Protein AF-A0A1I2KDN9-F1 (afdb_monomer_lite)

Foldseek 3Di:
DWDDLVVQVVVVVVCPVQFCADPPPGHGPCVPFPDKDWDPQLVVVVVVCVVVVHDQQAWKWKDDPPSPGTIDIDGSVVCSVCVVVRCVPYQKMWIDGVVSQKIWICHNVGIIMIGHD

Sequence (117 aa):
MVLSEEESREVKREFKENVPLDRFVGRVDFSQVSRKKEIVMDEDILEELYKNNVNVNEPVYVFWFNARLPVIQTSIKNVIQVVEDVISVDFDTWIYCPKERYVVEYYHEGETLLGFY

InterPro domains:
  IPR049585 CdiI immunity protein EcoliA0-like [PF24172] (2-113)
  IPR049585 CdiI immunity protein EcoliA0-like [cd20693] (2-116)

Radius of gyration: 12.97 Å; chains: 1; bounding box: 30×32×28 Å

Secondary structure (DSSP, 8-state):
-BPPHHHHHHHHHHHHHHS-B-TTT-SB-GGG-SEEEE-SSTHHHHHHHHHTT--TTSEEEEEESSTTSPPEEEEHHHHHHTHHHHHTSSS-EEEEETTTTEEEEE-TTS-EEEEE-

Structure (mmCIF, N/CA/C/O backbone):
data_AF-A0A1I2KDN9-F1
#
_entry.id   AF-A0A1I2KDN9-F1
#
loop_
_atom_site.group_PDB
_atom_site.id
_atom_site.type_symbol
_atom_site.label_atom_id
_atom_site.label_alt_id
_atom_site.label_comp_id
_atom_site.label_asym_id
_atom_site.label_entity_id
_atom_site.label_seq_id
_atom_site.pdbx_PDB_ins_code
_atom_site.Cartn_x
_atom_site.Cartn_y
_atom_site.Cartn_z
_atom_site.occupancy
_atom_site.B_iso_or_equiv
_atom_site.auth_seq_id
_atom_site.auth_comp_id
_atom_site.auth_asym_id
_atom_site.auth_atom_id
_atom_site.pdbx_PDB_model_num
ATOM 1 N N . MET A 1 1 ? -2.152 13.552 -1.341 1.00 94.12 1 MET A N 1
ATOM 2 C CA . MET A 1 1 ? -1.903 14.568 -0.298 1.00 94.12 1 MET A CA 1
ATOM 3 C C . MET A 1 1 ? -0.597 14.218 0.386 1.00 94.12 1 MET A C 1
ATOM 5 O O . MET A 1 1 ? -0.416 13.058 0.728 1.00 94.12 1 MET A O 1
ATOM 9 N N . VAL A 1 2 ? 0.317 15.176 0.525 1.00 97.06 2 VAL A N 1
ATOM 10 C CA . VAL A 1 2 ? 1.543 14.979 1.314 1.00 97.06 2 VAL A CA 1
ATOM 11 C C . VAL A 1 2 ? 1.185 15.217 2.777 1.00 97.06 2 VAL A C 1
ATOM 13 O O . VAL A 1 2 ? 0.592 16.251 3.080 1.00 97.06 2 VAL A O 1
ATOM 16 N N . LEU A 1 3 ? 1.487 14.256 3.647 1.00 97.88 3 LEU A N 1
ATOM 17 C CA . LEU A 1 3 ? 1.209 14.359 5.076 1.00 97.88 3 LEU A CA 1
ATOM 18 C C . LEU A 1 3 ? 2.270 15.205 5.782 1.00 97.88 3 LEU A C 1
ATOM 20 O O . LEU A 1 3 ? 3.435 15.239 5.374 1.00 97.88 3 LEU A O 1
ATOM 24 N N . SER A 1 4 ? 1.870 15.861 6.868 1.00 97.81 4 SER A N 1
ATOM 25 C CA . SER A 1 4 ? 2.804 16.513 7.784 1.00 97.81 4 SER A CA 1
ATOM 26 C C . SER A 1 4 ? 3.755 15.496 8.424 1.00 97.81 4 SER A C 1
ATOM 28 O O . SER A 1 4 ? 3.565 14.279 8.340 1.00 97.81 4 SER A O 1
ATOM 30 N N . GLU A 1 5 ? 4.808 15.984 9.081 1.00 96.75 5 GLU A N 1
ATOM 31 C CA . GLU A 1 5 ? 5.748 15.111 9.786 1.00 96.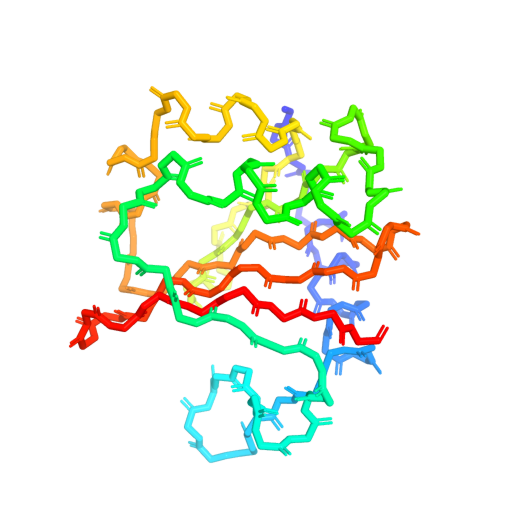75 5 GLU A CA 1
ATOM 32 C C . GLU A 1 5 ? 5.066 14.315 10.913 1.00 96.75 5 GLU A C 1
ATOM 34 O O . GLU A 1 5 ? 5.372 13.138 11.101 1.00 96.75 5 GLU A O 1
ATOM 39 N N . GLU A 1 6 ? 4.128 14.931 11.637 1.00 97.19 6 GLU A N 1
ATOM 40 C CA . GLU A 1 6 ? 3.385 14.290 12.727 1.00 97.19 6 GLU A CA 1
ATOM 41 C C . GLU A 1 6 ? 2.483 13.170 12.198 1.00 97.19 6 GLU A C 1
ATOM 43 O O . GLU A 1 6 ? 2.660 12.015 12.584 1.00 97.19 6 GLU A O 1
ATOM 48 N N . GLU A 1 7 ? 1.633 13.469 11.213 1.00 97.81 7 GLU A N 1
ATOM 49 C CA . GLU A 1 7 ? 0.770 12.479 10.552 1.00 97.81 7 GLU A CA 1
ATOM 50 C C . GLU A 1 7 ? 1.594 11.344 9.914 1.00 97.81 7 GLU A C 1
ATOM 52 O O . GLU A 1 7 ? 1.255 10.165 10.013 1.00 97.81 7 GLU A O 1
ATOM 57 N N . SER A 1 8 ? 2.737 11.679 9.303 1.00 97.88 8 SER A N 1
ATOM 58 C CA . SER A 1 8 ? 3.656 10.692 8.727 1.00 97.88 8 SER A CA 1
ATOM 59 C C . SER A 1 8 ? 4.214 9.734 9.781 1.00 97.88 8 SER A C 1
ATOM 61 O O . SER A 1 8 ? 4.367 8.538 9.518 1.00 97.88 8 SER A O 1
ATOM 63 N N . ARG A 1 9 ? 4.552 10.240 10.975 1.00 96.88 9 ARG A N 1
ATOM 64 C CA . ARG A 1 9 ? 5.028 9.411 12.091 1.00 96.88 9 ARG A CA 1
ATOM 65 C C . ARG A 1 9 ? 3.916 8.524 12.635 1.00 96.88 9 ARG A C 1
ATOM 67 O O . ARG A 1 9 ? 4.199 7.375 12.962 1.00 96.88 9 ARG A O 1
ATOM 74 N N . GLU A 1 10 ? 2.687 9.022 12.714 1.00 97.50 10 GLU A N 1
ATOM 75 C CA . GLU A 1 10 ? 1.535 8.244 13.178 1.00 97.50 10 GLU A CA 1
ATOM 76 C C . GLU A 1 10 ? 1.245 7.056 12.262 1.00 97.50 10 GLU A C 1
ATOM 78 O O . GLU A 1 10 ? 1.185 5.928 12.750 1.00 97.50 10 GLU A O 1
ATOM 83 N N . VAL A 1 11 ? 1.191 7.275 10.945 1.00 97.94 11 VAL A N 1
ATOM 84 C CA . VAL A 1 11 ? 0.992 6.196 9.961 1.00 97.94 11 VAL A CA 1
ATOM 85 C C . VAL A 1 11 ? 2.116 5.161 10.040 1.00 97.94 11 VAL A C 1
ATOM 87 O O . VAL A 1 11 ? 1.860 3.960 10.096 1.00 97.94 11 VAL A O 1
ATOM 90 N N . LYS A 1 12 ? 3.379 5.604 10.103 1.00 96.00 12 LYS A N 1
ATOM 91 C CA . LYS A 1 12 ? 4.535 4.696 10.225 1.00 96.00 12 LYS A CA 1
ATOM 92 C C . LYS A 1 12 ? 4.534 3.928 11.552 1.00 96.00 12 LYS A C 1
ATOM 94 O O . LYS A 1 12 ? 5.021 2.799 11.597 1.00 96.00 12 LYS A O 1
ATOM 99 N N . ARG A 1 13 ? 4.028 4.521 12.638 1.00 95.81 13 ARG A N 1
ATOM 100 C CA . ARG A 1 13 ? 3.859 3.843 13.932 1.00 95.81 13 ARG A CA 1
ATOM 101 C C . ARG A 1 13 ? 2.773 2.776 13.835 1.00 95.81 13 ARG A C 1
ATOM 103 O O . ARG A 1 13 ? 3.030 1.639 14.211 1.00 95.81 13 ARG A O 1
ATOM 110 N N . GLU A 1 14 ? 1.613 3.121 13.285 1.00 97.12 14 GLU A N 1
ATOM 111 C CA . GLU A 1 14 ? 0.505 2.186 13.082 1.00 97.12 14 GLU A CA 1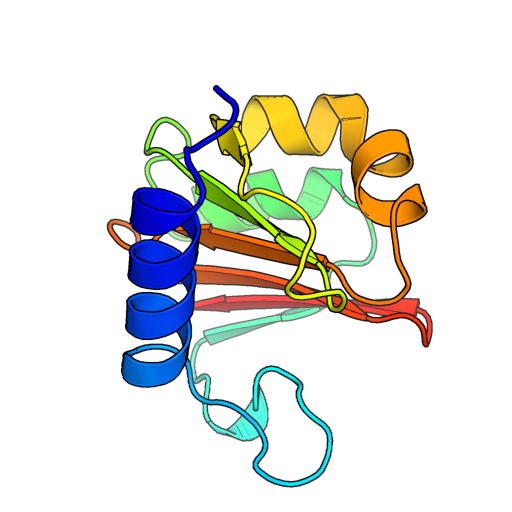
ATOM 112 C C . GLU A 1 14 ? 0.924 1.000 12.202 1.00 97.12 14 GLU A C 1
ATOM 114 O O . GLU A 1 14 ? 0.653 -0.149 12.548 1.00 97.12 14 GLU A O 1
ATOM 119 N N . PHE A 1 15 ? 1.654 1.262 11.116 1.00 96.50 15 PHE A N 1
ATOM 120 C CA . PHE A 1 15 ? 2.226 0.231 10.254 1.00 96.50 15 PHE A CA 1
ATOM 121 C C . PHE A 1 15 ? 3.087 -0.764 11.044 1.00 96.50 15 PHE A C 1
ATOM 123 O O . PHE A 1 15 ? 2.861 -1.967 10.970 1.00 96.50 15 PHE A O 1
ATOM 130 N N . LYS A 1 16 ? 4.024 -0.270 11.864 1.00 94.06 16 LYS A N 1
ATOM 131 C CA . LYS A 1 16 ? 4.905 -1.113 12.694 1.00 94.06 16 LYS A CA 1
ATOM 132 C C . LYS A 1 16 ? 4.163 -1.916 13.764 1.00 94.06 16 LYS A C 1
ATOM 134 O O . LYS A 1 16 ? 4.672 -2.940 14.206 1.00 94.06 16 LYS A O 1
ATOM 139 N N . GLU A 1 17 ? 3.014 -1.428 14.221 1.00 94.94 17 GLU A N 1
ATOM 140 C CA . GLU A 1 17 ? 2.192 -2.095 15.236 1.00 94.94 17 GLU A CA 1
ATOM 141 C C . GLU A 1 17 ? 1.297 -3.190 14.641 1.00 94.94 17 GLU A C 1
ATOM 143 O O . GLU A 1 17 ? 1.002 -4.166 15.329 1.00 94.94 17 GLU A O 1
ATOM 148 N N . ASN A 1 18 ? 0.869 -3.040 13.383 1.00 95.31 18 ASN A N 1
ATOM 149 C CA . ASN A 1 18 ? -0.138 -3.911 12.768 1.00 95.31 18 ASN A CA 1
ATOM 150 C C . ASN A 1 18 ? 0.414 -4.863 11.703 1.00 95.31 18 ASN A C 1
ATOM 152 O O . ASN A 1 18 ? -0.169 -5.925 11.489 1.00 95.31 18 ASN A O 1
ATOM 156 N N . VAL A 1 19 ? 1.506 -4.499 11.031 1.00 95.94 19 VAL A N 1
ATOM 157 C CA . VAL A 1 19 ? 2.110 -5.307 9.967 1.00 95.94 19 VAL A CA 1
ATOM 158 C C . VAL A 1 19 ? 3.261 -6.127 10.554 1.00 95.94 19 VAL A C 1
ATOM 160 O O . VAL A 1 19 ? 4.099 -5.570 11.267 1.00 95.94 19 VAL A O 1
ATOM 163 N N . PRO A 1 20 ? 3.336 -7.445 10.290 1.00 94.06 20 PRO A N 1
ATOM 164 C CA . PRO A 1 20 ? 4.457 -8.251 10.752 1.00 94.06 20 PRO A CA 1
ATOM 165 C C . PRO A 1 20 ? 5.732 -7.788 10.047 1.00 94.06 20 PRO A C 1
ATOM 167 O O . PRO A 1 20 ? 5.828 -7.858 8.826 1.00 94.06 20 PRO A O 1
ATOM 170 N N . LEU A 1 21 ? 6.709 -7.308 10.815 1.00 92.62 21 LEU A N 1
ATOM 171 C CA . LEU A 1 21 ? 8.006 -6.873 10.300 1.00 92.62 21 LEU A CA 1
ATOM 172 C C . LEU A 1 21 ? 9.108 -7.837 10.732 1.00 92.62 21 LEU A C 1
ATOM 174 O O . LEU A 1 21 ? 9.157 -8.266 11.891 1.00 92.62 21 LEU A O 1
ATOM 178 N N . ASP A 1 22 ? 10.027 -8.119 9.814 1.00 89.19 22 ASP A N 1
ATOM 179 C CA . ASP A 1 22 ? 11.262 -8.822 10.119 1.00 89.19 22 ASP A CA 1
ATOM 180 C C . ASP A 1 22 ? 12.146 -7.926 10.998 1.00 89.19 22 ASP A C 1
ATOM 182 O O . ASP A 1 22 ? 12.462 -6.779 10.664 1.00 89.19 22 ASP A O 1
ATOM 186 N N . ARG A 1 23 ? 12.551 -8.458 12.155 1.00 77.56 23 ARG A N 1
ATOM 187 C CA . ARG A 1 23 ? 13.292 -7.709 13.182 1.00 77.56 23 ARG A CA 1
ATOM 188 C C . ARG A 1 23 ? 14.739 -7.391 12.802 1.00 77.56 23 ARG A C 1
ATOM 190 O O . ARG A 1 23 ? 15.360 -6.581 13.487 1.00 77.56 23 ARG A O 1
ATOM 197 N N . PHE A 1 24 ? 15.281 -8.037 11.775 1.00 79.62 24 PHE A N 1
ATOM 198 C CA . PHE A 1 24 ? 16.688 -7.959 11.391 1.00 79.62 24 PHE A CA 1
ATOM 199 C C . PHE A 1 24 ? 16.886 -7.290 10.032 1.00 79.62 24 PHE A C 1
ATOM 201 O O . PHE A 1 24 ? 17.862 -6.563 9.863 1.00 79.62 24 PHE A O 1
ATOM 208 N N . VAL A 1 25 ? 15.973 -7.521 9.088 1.00 78.88 25 VAL A N 1
ATOM 209 C CA . VAL A 1 25 ? 16.117 -7.085 7.688 1.00 78.88 25 VAL A CA 1
ATOM 210 C C . VAL A 1 25 ? 15.350 -5.787 7.409 1.00 78.88 25 VAL A C 1
ATOM 212 O O . VAL A 1 25 ? 15.662 -5.088 6.452 1.00 78.88 25 VAL A O 1
ATOM 215 N N . GLY A 1 26 ? 14.394 -5.408 8.268 1.00 80.81 26 GLY A N 1
ATOM 216 C CA . GLY A 1 26 ? 13.628 -4.169 8.094 1.00 80.81 26 GLY A CA 1
ATOM 217 C C . GLY A 1 26 ? 12.597 -4.237 6.963 1.00 80.81 26 GLY A C 1
ATOM 218 O O . GLY A 1 26 ? 12.270 -3.209 6.381 1.00 80.81 26 GLY A O 1
ATOM 219 N N . ARG A 1 27 ? 12.090 -5.441 6.679 1.00 90.19 27 ARG A N 1
ATOM 220 C CA . ARG A 1 27 ? 11.054 -5.737 5.678 1.00 90.19 27 ARG A CA 1
ATOM 221 C C . ARG A 1 27 ? 9.767 -6.217 6.332 1.00 90.19 27 ARG A C 1
ATOM 223 O O . ARG A 1 27 ? 9.766 -6.564 7.514 1.00 90.19 27 ARG A O 1
ATOM 230 N N . VAL A 1 28 ? 8.691 -6.315 5.561 1.00 93.75 28 VAL A N 1
ATOM 231 C CA . VAL A 1 28 ? 7.519 -7.100 5.963 1.00 93.75 28 VAL A CA 1
ATOM 232 C C . VAL A 1 28 ? 7.905 -8.579 6.042 1.00 93.75 28 VAL A C 1
ATOM 234 O O . VAL A 1 28 ? 8.413 -9.167 5.089 1.00 93.75 28 VAL A O 1
ATOM 237 N N . ASP A 1 29 ? 7.640 -9.207 7.185 1.00 95.00 29 ASP A N 1
ATOM 238 C CA . ASP A 1 29 ? 7.790 -10.648 7.348 1.00 95.00 29 ASP A CA 1
ATOM 239 C C . ASP A 1 29 ? 6.575 -11.354 6.741 1.00 95.00 29 ASP A C 1
ATOM 241 O O . ASP A 1 29 ? 5.624 -11.761 7.419 1.00 95.00 29 ASP A O 1
ATOM 245 N N . PHE A 1 30 ? 6.617 -11.525 5.421 1.00 94.19 30 PHE A N 1
ATOM 246 C CA . PHE A 1 30 ? 5.580 -12.237 4.691 1.00 94.19 30 PHE A CA 1
ATOM 247 C C . PHE A 1 30 ? 5.465 -13.711 5.100 1.00 94.19 30 PHE A C 1
ATOM 249 O O . PHE A 1 30 ? 4.469 -14.344 4.755 1.00 94.19 30 PHE A O 1
ATOM 256 N N . SER A 1 31 ? 6.411 -14.307 5.840 1.00 92.75 31 SER A N 1
ATOM 257 C CA . SER A 1 31 ? 6.230 -15.666 6.377 1.00 92.75 31 SER A CA 1
ATOM 258 C C . SER A 1 31 ? 5.097 -15.732 7.410 1.00 92.75 31 SER A C 1
ATOM 260 O O . SER A 1 31 ? 4.425 -16.758 7.511 1.00 92.75 31 SER A O 1
ATOM 262 N N . GLN A 1 32 ? 4.822 -14.615 8.092 1.00 92.75 32 GLN A N 1
ATOM 263 C CA . GLN A 1 32 ? 3.724 -14.463 9.050 1.00 92.75 32 GLN A CA 1
ATOM 264 C C . GLN A 1 32 ? 2.416 -13.975 8.402 1.00 92.75 32 GLN A C 1
ATOM 266 O O . GLN A 1 32 ? 1.370 -13.955 9.051 1.00 92.75 32 GLN A O 1
ATOM 271 N N . VAL A 1 33 ? 2.443 -13.620 7.114 1.00 94.00 33 VAL A N 1
ATOM 272 C CA . VAL A 1 33 ? 1.266 -13.184 6.355 1.00 94.00 33 VAL A CA 1
ATOM 273 C C . VAL A 1 33 ? 0.627 -14.390 5.666 1.00 94.00 33 VAL A C 1
ATOM 275 O O . VAL A 1 33 ? 1.169 -14.950 4.712 1.00 94.00 33 VAL A O 1
ATOM 278 N N . SER A 1 34 ? -0.549 -14.795 6.155 1.00 88.06 34 SER A N 1
ATOM 279 C CA . SER A 1 34 ? -1.249 -16.004 5.686 1.00 88.06 34 SER A CA 1
ATOM 280 C C . SER A 1 34 ? -1.729 -15.919 4.233 1.00 88.06 34 SER A C 1
ATOM 282 O O . SER A 1 34 ? -1.743 -16.924 3.522 1.00 88.06 34 SER A O 1
ATOM 284 N N . ARG A 1 35 ? -2.112 -14.722 3.783 1.00 94.19 35 ARG A N 1
ATOM 285 C CA . ARG A 1 35 ? -2.577 -14.450 2.422 1.00 94.19 35 ARG A CA 1
ATOM 286 C C . ARG A 1 35 ? -1.626 -13.463 1.778 1.00 94.19 35 ARG A C 1
ATOM 288 O O . ARG A 1 35 ? -1.632 -12.285 2.119 1.00 94.19 35 ARG A O 1
ATOM 295 N N . LYS A 1 36 ? -0.813 -13.961 0.857 1.00 95.69 36 LYS A N 1
ATOM 296 C CA . LYS A 1 36 ? 0.182 -13.174 0.136 1.00 95.69 36 LYS A CA 1
ATOM 297 C C . LYS A 1 36 ? 0.289 -13.623 -1.310 1.00 95.69 36 LYS A C 1
ATOM 299 O O . LYS A 1 36 ? -0.007 -14.777 -1.627 1.00 95.69 36 LYS A O 1
ATOM 304 N N . LYS A 1 37 ? 0.744 -12.715 -2.160 1.00 96.56 37 LYS A N 1
ATOM 305 C CA . LYS A 1 37 ? 0.920 -12.924 -3.587 1.00 96.56 37 LYS A CA 1
ATOM 306 C C . LYS A 1 37 ? 2.173 -12.190 -4.048 1.00 96.56 37 LYS A C 1
ATOM 308 O O . LYS A 1 37 ? 2.321 -11.003 -3.784 1.00 96.56 37 LYS A O 1
ATOM 313 N N . GLU A 1 38 ? 3.051 -12.909 -4.735 1.00 97.00 38 GLU A N 1
ATOM 314 C CA . GLU A 1 38 ? 4.121 -12.300 -5.525 1.00 97.00 38 GLU A CA 1
ATOM 315 C C . GLU A 1 38 ? 3.512 -11.637 -6.760 1.00 97.00 38 GLU A C 1
ATOM 317 O O . GLU A 1 38 ? 2.684 -12.241 -7.457 1.00 97.00 38 GLU A O 1
ATOM 322 N N . ILE A 1 39 ? 3.896 -10.385 -6.975 1.00 96.75 39 ILE A N 1
ATOM 323 C CA . ILE A 1 39 ? 3.435 -9.516 -8.048 1.00 96.75 39 ILE A CA 1
ATOM 324 C C . ILE A 1 39 ? 4.563 -9.419 -9.070 1.00 96.75 39 ILE A C 1
ATOM 326 O O . ILE A 1 39 ? 5.667 -8.995 -8.738 1.00 96.75 39 ILE A O 1
ATOM 330 N N . VAL A 1 40 ? 4.276 -9.822 -10.308 1.00 93.06 40 VAL A N 1
ATOM 331 C CA . VAL A 1 40 ? 5.237 -9.752 -11.421 1.00 93.06 40 VAL A CA 1
ATOM 332 C C . VAL A 1 40 ? 4.953 -8.538 -12.301 1.00 93.06 40 VAL A C 1
ATOM 334 O O . VAL A 1 40 ? 5.886 -7.904 -12.784 1.00 93.06 40 VAL A O 1
ATOM 337 N N . MET A 1 41 ? 3.673 -8.212 -12.500 1.00 93.56 41 MET A N 1
ATOM 338 C CA . MET A 1 41 ? 3.231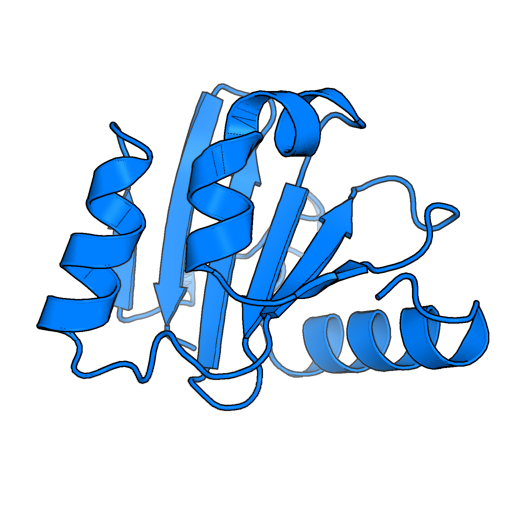 -7.011 -13.204 1.00 93.56 41 MET A CA 1
ATOM 339 C C . MET A 1 41 ? 2.453 -6.108 -12.251 1.00 93.56 41 MET A C 1
ATOM 341 O O . MET A 1 41 ? 1.594 -6.585 -11.514 1.00 93.56 41 MET A O 1
ATOM 345 N N . ASP A 1 42 ? 2.718 -4.802 -12.274 1.00 93.62 42 ASP A N 1
ATOM 346 C CA . ASP A 1 42 ? 2.071 -3.847 -11.364 1.00 93.62 42 ASP A CA 1
ATOM 347 C C . ASP A 1 42 ? 0.543 -3.830 -11.507 1.00 93.62 42 ASP A C 1
ATOM 349 O O . ASP A 1 42 ? -0.178 -3.633 -10.523 1.00 93.62 42 ASP A O 1
ATOM 353 N N . GLU A 1 43 ? 0.017 -4.099 -12.708 1.00 91.81 43 GLU A N 1
ATOM 354 C CA . GLU A 1 43 ? -1.428 -4.192 -12.920 1.00 91.81 43 GLU A CA 1
ATOM 355 C C . GLU A 1 43 ? -2.073 -5.357 -12.144 1.00 91.81 43 GLU A C 1
ATOM 357 O O . GLU A 1 43 ? -3.240 -5.247 -11.741 1.00 91.81 43 GLU A O 1
ATOM 362 N N . ASP A 1 44 ? -1.314 -6.421 -11.842 1.00 95.62 44 ASP A N 1
ATOM 363 C CA . ASP A 1 44 ? -1.795 -7.585 -11.086 1.00 95.62 44 ASP A CA 1
ATOM 364 C C . ASP A 1 44 ? -2.182 -7.215 -9.648 1.00 95.62 44 ASP A C 1
ATOM 366 O O . ASP A 1 44 ? -2.996 -7.907 -9.030 1.00 95.62 44 ASP A O 1
ATOM 370 N N . ILE A 1 45 ? -1.655 -6.108 -9.107 1.00 97.31 45 ILE A N 1
ATOM 371 C CA . ILE A 1 45 ? -2.019 -5.624 -7.770 1.00 97.31 45 ILE A CA 1
ATOM 372 C C . ILE A 1 45 ? -3.513 -5.323 -7.721 1.00 97.31 45 ILE A C 1
ATOM 374 O O . ILE A 1 45 ? -4.209 -5.793 -6.822 1.00 97.31 45 ILE A O 1
ATOM 378 N N . LEU A 1 46 ? -4.034 -4.564 -8.690 1.00 97.19 46 LEU A N 1
ATOM 379 C CA . LEU A 1 46 ? -5.457 -4.223 -8.712 1.00 97.19 46 LEU A CA 1
ATOM 380 C C . LEU A 1 46 ? -6.315 -5.466 -8.921 1.00 97.19 46 LEU A C 1
ATOM 382 O O . LEU A 1 46 ? -7.339 -5.611 -8.252 1.00 97.19 46 LEU A O 1
ATOM 386 N N . GLU A 1 47 ? -5.897 -6.373 -9.805 1.00 96.62 47 GLU A N 1
ATOM 387 C CA . GLU A 1 47 ? -6.610 -7.631 -10.009 1.00 96.62 47 GLU A CA 1
ATOM 388 C C . GLU A 1 47 ? -6.711 -8.453 -8.725 1.00 96.62 47 GLU A C 1
ATOM 390 O O . GLU A 1 47 ? -7.788 -8.953 -8.392 1.00 96.62 47 GLU A O 1
ATOM 395 N N . GLU A 1 48 ? -5.603 -8.596 -8.000 1.00 97.62 48 GLU A N 1
ATOM 396 C CA . GLU A 1 48 ? -5.562 -9.361 -6.761 1.00 97.62 48 GLU A CA 1
ATOM 397 C C . GLU A 1 48 ? -6.412 -8.688 -5.679 1.00 97.62 48 GLU A C 1
ATOM 399 O O . GLU A 1 48 ? -7.185 -9.360 -4.997 1.00 97.62 48 GLU A O 1
ATOM 404 N N . LEU A 1 49 ? -6.385 -7.359 -5.565 1.00 97.75 49 LEU A N 1
ATOM 405 C CA . LEU A 1 49 ? -7.262 -6.634 -4.641 1.00 97.75 49 LEU A CA 1
ATOM 406 C C . LEU A 1 49 ? -8.749 -6.862 -4.965 1.00 97.75 49 LEU A C 1
ATOM 408 O O . LEU A 1 49 ? -9.532 -7.167 -4.060 1.00 97.75 49 LEU A O 1
ATOM 412 N N . TYR A 1 50 ? -9.145 -6.815 -6.242 1.00 97.19 50 TYR A N 1
ATOM 413 C CA . TYR A 1 50 ? -10.525 -7.110 -6.643 1.00 97.19 50 TYR A CA 1
ATOM 414 C C . TYR A 1 50 ? -10.927 -8.560 -6.346 1.00 97.19 50 TYR A C 1
ATOM 416 O O . TYR A 1 50 ? -12.011 -8.788 -5.807 1.00 97.19 50 TYR A O 1
ATOM 424 N N . LYS A 1 51 ? -10.056 -9.542 -6.630 1.00 96.44 51 LYS A N 1
ATOM 425 C CA . LYS A 1 51 ? -10.293 -10.968 -6.315 1.00 96.44 51 LYS A CA 1
ATOM 426 C C . LYS A 1 51 ? -10.536 -11.193 -4.821 1.00 96.44 51 LYS A C 1
ATOM 428 O O . LYS A 1 51 ? -11.294 -12.084 -4.444 1.00 96.44 51 LYS A O 1
ATOM 433 N N . ASN A 1 52 ? -9.928 -10.364 -3.975 1.00 96.00 52 ASN A N 1
ATOM 434 C CA . ASN A 1 52 ? -10.035 -10.444 -2.523 1.00 96.00 52 ASN A CA 1
ATOM 435 C C . ASN A 1 52 ? -11.122 -9.522 -1.926 1.00 96.00 52 ASN A C 1
ATOM 437 O O . ASN A 1 52 ? -11.198 -9.407 -0.705 1.00 96.00 52 ASN A O 1
ATOM 441 N N . ASN A 1 53 ? -12.003 -8.946 -2.758 1.00 96.00 53 ASN A N 1
ATOM 442 C CA . ASN A 1 53 ? -13.104 -8.047 -2.374 1.00 96.00 53 ASN A CA 1
ATOM 443 C C . ASN A 1 53 ? -12.657 -6.777 -1.627 1.00 96.00 53 ASN A C 1
ATOM 445 O O . ASN A 1 53 ? -13.398 -6.265 -0.789 1.00 96.00 53 ASN A O 1
ATOM 449 N N . VAL A 1 54 ? -11.464 -6.265 -1.934 1.00 97.50 54 VAL A N 1
ATOM 450 C CA . VAL A 1 54 ? -10.951 -5.024 -1.344 1.00 97.50 54 VAL A CA 1
ATOM 451 C C . VAL A 1 54 ? -11.595 -3.797 -1.983 1.00 97.50 54 VAL A C 1
ATOM 453 O O . VAL A 1 54 ? -11.693 -3.687 -3.211 1.00 97.50 54 VAL A O 1
ATOM 456 N N . ASN A 1 55 ? -11.968 -2.814 -1.162 1.00 97.19 55 ASN A N 1
ATOM 457 C CA . ASN A 1 55 ? -12.367 -1.500 -1.653 1.00 97.19 55 ASN A CA 1
ATOM 458 C C . ASN A 1 55 ? -11.144 -0.661 -2.069 1.00 97.19 55 ASN A C 1
ATOM 460 O O . ASN A 1 55 ? -10.576 0.094 -1.283 1.00 97.19 55 ASN A O 1
ATOM 464 N N . VAL A 1 56 ? -10.793 -0.704 -3.356 1.00 96.62 56 VAL A N 1
ATOM 465 C CA . VAL A 1 56 ? -9.664 0.050 -3.951 1.00 96.62 56 VAL A CA 1
ATOM 466 C C . VAL A 1 56 ? -9.818 1.583 -3.941 1.00 96.62 56 VAL A C 1
ATOM 468 O O . VAL A 1 56 ? -8.968 2.301 -4.475 1.00 96.62 56 VAL A O 1
ATOM 471 N N . ASN A 1 57 ? -10.924 2.110 -3.410 1.00 96.31 57 ASN A N 1
ATOM 472 C CA . ASN A 1 57 ? -11.112 3.548 -3.207 1.00 96.31 57 ASN A CA 1
ATOM 473 C C . ASN A 1 57 ? -10.709 4.002 -1.802 1.00 96.31 57 ASN A C 1
ATOM 475 O O . ASN A 1 57 ? -10.674 5.209 -1.562 1.00 96.31 57 ASN A O 1
ATOM 479 N N . GLU A 1 58 ? -10.432 3.073 -0.883 1.00 97.94 58 GLU A N 1
ATOM 480 C CA . GLU A 1 58 ? -9.924 3.447 0.429 1.00 97.94 58 GLU A CA 1
ATOM 481 C C . GLU A 1 58 ? -8.541 4.103 0.319 1.00 97.94 58 GLU A C 1
ATOM 483 O O . GLU A 1 58 ? -7.757 3.774 -0.583 1.00 97.94 58 GLU A O 1
ATOM 488 N N . PRO A 1 59 ? -8.228 5.050 1.220 1.00 98.06 59 PRO A N 1
ATOM 489 C CA . PRO A 1 59 ? -6.922 5.675 1.245 1.00 98.06 59 PRO A CA 1
ATOM 490 C C . PRO A 1 59 ? -5.806 4.653 1.448 1.00 98.06 59 PRO A C 1
ATOM 492 O O . PRO A 1 59 ? -5.880 3.776 2.311 1.00 98.06 59 PRO A O 1
ATOM 495 N N . VAL A 1 60 ? -4.741 4.834 0.679 1.00 98.62 60 VAL A N 1
ATOM 496 C CA . VAL A 1 60 ? -3.458 4.174 0.885 1.00 98.62 60 VAL A CA 1
ATOM 497 C C . VAL A 1 60 ? -2.411 5.198 1.270 1.00 98.62 60 VAL A C 1
ATOM 499 O O . VAL A 1 60 ? -2.490 6.371 0.888 1.00 98.62 60 VAL A O 1
ATOM 502 N N . TYR A 1 61 ? -1.408 4.722 1.986 1.00 98.69 61 TYR A N 1
ATOM 503 C CA . TYR A 1 61 ? -0.265 5.489 2.433 1.00 98.69 61 TY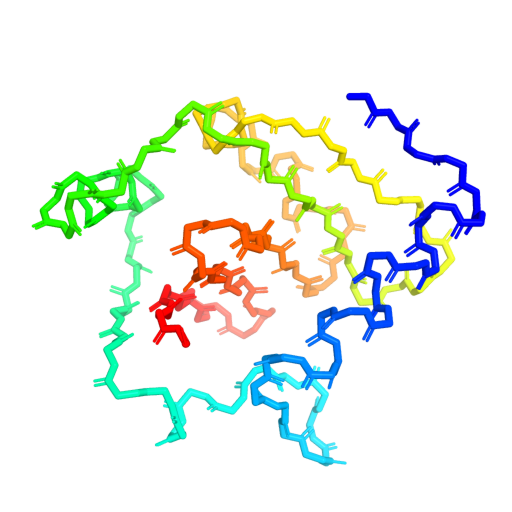R A CA 1
ATOM 504 C C . TYR A 1 61 ? 0.988 4.932 1.777 1.00 98.69 61 TYR A C 1
ATOM 506 O O . TYR A 1 61 ? 1.295 3.753 1.929 1.00 98.69 61 TYR A O 1
ATOM 514 N N . VAL A 1 62 ? 1.695 5.785 1.046 1.00 98.50 62 VAL A N 1
ATOM 515 C CA . VAL A 1 62 ? 2.952 5.454 0.378 1.00 98.50 62 VAL A CA 1
ATOM 516 C C . VAL A 1 62 ? 4.097 6.070 1.160 1.00 98.50 62 VAL A C 1
ATOM 518 O O . VAL A 1 62 ? 4.059 7.262 1.488 1.00 98.50 62 VAL A O 1
ATOM 521 N N . PHE A 1 63 ? 5.100 5.262 1.478 1.00 97.56 63 PHE A N 1
ATOM 522 C CA . PHE A 1 63 ? 6.317 5.710 2.141 1.00 97.56 63 PHE A CA 1
ATOM 523 C C . PHE A 1 63 ? 7.491 4.784 1.839 1.00 97.56 63 PHE A C 1
ATOM 525 O O . PHE A 1 63 ? 7.322 3.676 1.340 1.00 97.56 63 PHE A O 1
ATOM 532 N N . TRP A 1 64 ? 8.683 5.262 2.178 1.00 96.38 64 TRP A N 1
ATOM 533 C CA . TRP A 1 64 ? 9.954 4.670 1.777 1.00 96.38 64 TRP A CA 1
ATOM 534 C C . TRP A 1 64 ? 10.846 4.347 2.966 1.00 96.38 64 TRP A C 1
ATOM 536 O O . TRP A 1 64 ? 10.573 4.775 4.097 1.00 96.38 64 TRP A O 1
ATOM 546 N N . PHE A 1 65 ? 11.941 3.634 2.694 1.00 92.19 65 PHE A N 1
ATOM 547 C CA . PHE A 1 65 ? 12.952 3.271 3.688 1.00 92.19 65 PHE A CA 1
ATOM 548 C C . PHE A 1 65 ? 13.479 4.491 4.456 1.00 92.19 65 PHE A C 1
ATOM 550 O O . PHE A 1 65 ? 13.573 4.484 5.689 1.00 92.19 65 PHE A O 1
ATOM 557 N N . ASN A 1 66 ? 13.764 5.589 3.757 1.00 92.44 66 ASN A N 1
ATOM 558 C CA . ASN A 1 66 ? 14.180 6.841 4.363 1.00 92.44 66 ASN A CA 1
ATOM 559 C C . ASN A 1 66 ? 13.034 7.468 5.164 1.00 92.44 66 ASN A C 1
ATOM 561 O O . ASN A 1 66 ? 12.185 8.205 4.658 1.00 92.44 66 ASN A O 1
ATOM 565 N N . ALA A 1 67 ? 13.087 7.257 6.478 1.00 87.12 67 ALA A N 1
ATOM 566 C CA . ALA A 1 67 ? 12.092 7.744 7.423 1.00 87.12 67 ALA A CA 1
ATOM 567 C C . ALA A 1 67 ? 11.883 9.273 7.408 1.00 87.12 67 ALA A C 1
ATOM 569 O O . ALA A 1 67 ? 10.845 9.718 7.901 1.00 87.12 67 ALA A O 1
ATOM 570 N N . ARG A 1 68 ? 12.815 10.059 6.843 1.00 91.88 68 ARG A N 1
ATOM 571 C CA . ARG A 1 68 ? 12.703 11.524 6.711 1.00 91.88 68 ARG A CA 1
ATOM 572 C C . ARG A 1 68 ? 11.797 11.968 5.565 1.00 91.88 68 ARG A C 1
ATOM 574 O O . ARG A 1 68 ? 11.392 13.126 5.551 1.00 91.88 68 ARG A O 1
ATOM 581 N N . LEU A 1 69 ? 11.488 11.084 4.617 1.00 95.19 69 LEU A N 1
ATOM 582 C CA . LEU A 1 69 ? 10.544 11.392 3.549 1.00 95.19 69 LEU A CA 1
ATOM 583 C C . LEU A 1 69 ? 9.109 11.423 4.103 1.00 95.19 69 LEU A C 1
ATOM 585 O O . LEU A 1 69 ? 8.754 10.573 4.940 1.00 95.19 69 LEU A O 1
ATOM 589 N N . PRO A 1 70 ? 8.288 12.397 3.668 1.00 96.00 70 PRO A N 1
ATOM 590 C CA . PRO A 1 70 ? 6.901 12.489 4.096 1.00 96.00 70 PRO A CA 1
ATOM 591 C C . PRO A 1 70 ? 6.090 11.321 3.532 1.00 96.00 70 PRO A C 1
ATOM 593 O O . PRO A 1 70 ? 6.389 10.802 2.461 1.00 96.00 70 PRO A O 1
ATOM 596 N N . VAL A 1 71 ? 5.044 10.917 4.246 1.00 98.31 71 VAL A N 1
ATOM 597 C CA . VAL A 1 71 ? 4.082 9.930 3.747 1.00 98.31 71 VAL A CA 1
ATOM 598 C C . VAL A 1 71 ? 3.156 10.603 2.732 1.00 98.31 71 VAL A C 1
ATOM 600 O O . VAL A 1 71 ? 2.708 11.735 2.936 1.00 98.31 71 VAL A O 1
ATOM 603 N N . ILE A 1 72 ? 2.824 9.901 1.649 1.00 98.25 72 ILE A N 1
ATOM 604 C CA . ILE A 1 72 ? 1.807 10.338 0.689 1.00 98.25 72 ILE A CA 1
ATOM 605 C C . ILE A 1 72 ? 0.521 9.554 0.931 1.00 98.25 72 ILE A C 1
ATOM 607 O O . ILE A 1 72 ? 0.503 8.335 0.812 1.00 98.25 72 ILE A O 1
ATOM 611 N N . GLN A 1 73 ? -0.577 10.256 1.198 1.00 98.31 73 GLN A N 1
ATOM 612 C CA . GLN A 1 73 ? -1.918 9.675 1.202 1.00 98.31 73 GLN A CA 1
ATOM 613 C C . GLN A 1 73 ? -2.565 9.830 -0.180 1.00 98.31 73 GLN A C 1
ATOM 615 O O . GLN A 1 73 ? -2.669 10.943 -0.711 1.00 98.31 73 GLN A O 1
ATOM 620 N N . THR A 1 74 ? -3.026 8.732 -0.770 1.00 98.00 74 THR A N 1
ATOM 621 C CA . THR A 1 74 ? -3.667 8.705 -2.096 1.00 98.00 74 THR A CA 1
ATOM 622 C C . THR A 1 74 ? -4.583 7.478 -2.221 1.00 98.00 74 THR A C 1
ATOM 624 O O . THR A 1 74 ? -4.999 6.932 -1.206 1.00 98.00 74 THR A O 1
ATOM 627 N N . SER A 1 75 ? -4.935 7.052 -3.436 1.00 97.56 75 SER A N 1
ATOM 628 C CA . SER A 1 75 ? -5.595 5.766 -3.704 1.00 97.56 75 SER A CA 1
ATOM 629 C C . SER A 1 75 ? -4.643 4.814 -4.424 1.00 97.56 75 SER A C 1
ATOM 631 O O . SER A 1 75 ? -3.783 5.274 -5.176 1.00 97.56 75 SER A O 1
ATOM 633 N N . ILE A 1 76 ? -4.827 3.500 -4.260 1.00 98.06 76 ILE A N 1
ATOM 634 C CA . ILE A 1 76 ? -3.996 2.496 -4.946 1.00 98.06 76 ILE A CA 1
ATOM 635 C C . ILE A 1 76 ? -4.015 2.674 -6.465 1.00 98.06 76 ILE A C 1
ATOM 637 O O . ILE A 1 76 ? -2.975 2.603 -7.106 1.00 98.06 76 ILE A O 1
ATOM 641 N N . LYS A 1 77 ? -5.172 3.023 -7.038 1.00 97.50 77 LYS A N 1
ATOM 642 C CA . LYS A 1 77 ? -5.314 3.280 -8.477 1.00 97.50 77 LYS A CA 1
ATOM 643 C C . LYS A 1 77 ? -4.387 4.390 -8.967 1.00 97.50 77 LYS A C 1
ATOM 645 O O . LYS A 1 77 ? -3.794 4.253 -10.028 1.00 97.50 77 LYS A O 1
ATOM 650 N N . ASN A 1 78 ? -4.251 5.464 -8.190 1.00 96.94 78 ASN A N 1
ATOM 651 C CA . ASN A 1 78 ? -3.338 6.549 -8.535 1.00 96.94 78 ASN A CA 1
ATOM 652 C C . ASN A 1 78 ? -1.880 6.103 -8.413 1.00 96.94 78 ASN A C 1
ATOM 654 O O . ASN A 1 78 ? -1.075 6.521 -9.228 1.00 96.94 78 ASN A O 1
ATOM 658 N N . VAL A 1 79 ? -1.541 5.278 -7.413 1.00 97.31 79 VAL A N 1
ATOM 659 C CA . VAL A 1 79 ? -0.164 4.784 -7.240 1.00 97.31 79 VAL A CA 1
ATOM 660 C C . VAL A 1 79 ? 0.255 3.929 -8.428 1.00 97.31 79 VAL A C 1
ATOM 662 O O . VAL A 1 79 ? 1.294 4.204 -9.008 1.00 97.31 79 VAL A O 1
ATOM 665 N N . ILE A 1 80 ? -0.577 2.966 -8.839 1.00 96.75 80 ILE A N 1
ATOM 666 C CA . ILE A 1 80 ? -0.274 2.074 -9.971 1.00 96.75 80 ILE A CA 1
ATOM 667 C C . ILE A 1 80 ? -0.049 2.855 -11.275 1.00 96.75 80 ILE A C 1
ATOM 669 O O . ILE A 1 80 ? 0.813 2.497 -12.064 1.00 96.75 80 ILE A O 1
ATOM 673 N N . GLN A 1 81 ? -0.762 3.965 -11.488 1.00 96.00 81 GLN A N 1
ATOM 674 C CA . GLN A 1 81 ? -0.580 4.803 -12.683 1.00 96.00 81 GLN A CA 1
ATOM 675 C C . GLN A 1 81 ? 0.784 5.502 -12.770 1.00 96.00 81 GLN A C 1
ATOM 677 O O . GLN A 1 81 ? 1.181 5.891 -13.865 1.00 96.00 81 GLN A O 1
ATOM 682 N N . VAL A 1 82 ? 1.465 5.709 -11.641 1.00 96.19 82 VAL A N 1
ATOM 683 C CA . VAL A 1 82 ? 2.762 6.406 -11.560 1.00 96.19 82 VAL A CA 1
ATOM 684 C C . VAL A 1 82 ? 3.777 5.593 -10.753 1.00 96.19 82 VAL A C 1
ATOM 686 O O . VAL A 1 82 ? 4.631 6.145 -10.064 1.00 96.19 82 VAL A O 1
ATOM 689 N N . VAL A 1 83 ? 3.653 4.265 -10.787 1.00 95.31 83 VAL A N 1
ATOM 690 C CA . VAL A 1 83 ? 4.401 3.369 -9.898 1.00 95.31 83 VAL A CA 1
ATOM 691 C C . VAL A 1 83 ? 5.911 3.494 -10.090 1.00 95.31 83 VAL A C 1
ATOM 693 O O . VAL A 1 83 ? 6.627 3.568 -9.098 1.00 95.31 83 VAL A O 1
ATOM 696 N N . GLU A 1 84 ? 6.387 3.648 -11.328 1.00 94.25 84 GLU A N 1
ATOM 697 C CA . GLU A 1 84 ? 7.810 3.850 -11.643 1.00 94.25 84 GLU A CA 1
ATOM 698 C C . GLU A 1 84 ? 8.388 5.105 -10.960 1.00 94.25 84 GLU A C 1
ATOM 700 O O . GLU A 1 84 ? 9.475 5.073 -10.375 1.00 94.25 84 GLU A O 1
ATOM 705 N N . ASP A 1 85 ? 7.632 6.207 -10.957 1.00 95.44 85 ASP A N 1
ATOM 706 C CA . ASP A 1 85 ? 8.022 7.443 -10.270 1.00 95.44 85 ASP A CA 1
ATOM 707 C C . ASP A 1 85 ? 8.019 7.260 -8.748 1.00 95.44 85 ASP A C 1
ATOM 709 O O . ASP A 1 85 ? 8.829 7.858 -8.046 1.00 95.44 85 ASP A O 1
ATOM 713 N N . VAL A 1 86 ? 7.116 6.429 -8.223 1.00 95.19 86 VAL A N 1
ATOM 714 C CA . VAL A 1 86 ? 6.992 6.158 -6.787 1.00 95.19 86 VAL A CA 1
ATOM 715 C C . VAL A 1 86 ? 8.133 5.276 -6.281 1.00 95.19 86 VAL A C 1
ATOM 717 O O . VAL A 1 86 ? 8.723 5.593 -5.246 1.00 95.19 86 VAL A O 1
ATOM 720 N N . ILE A 1 87 ? 8.463 4.195 -6.991 1.00 94.12 87 ILE A N 1
ATOM 721 C CA . ILE A 1 87 ? 9.502 3.241 -6.573 1.00 94.12 87 ILE A CA 1
ATOM 722 C C . ILE A 1 87 ? 10.922 3.760 -6.829 1.00 94.12 87 ILE A C 1
ATOM 724 O O . ILE A 1 87 ? 11.864 3.263 -6.230 1.00 94.12 87 ILE A O 1
ATOM 728 N N . SER A 1 88 ? 11.102 4.774 -7.683 1.00 93.94 88 SER A N 1
ATOM 729 C CA . SER A 1 88 ? 12.423 5.365 -7.958 1.00 93.94 88 SER A CA 1
ATOM 730 C C . SER A 1 88 ? 12.912 6.357 -6.892 1.00 93.94 88 SER A C 1
ATOM 732 O O . SER A 1 88 ? 14.061 6.800 -6.944 1.00 93.94 88 SER A O 1
ATOM 734 N N . VAL A 1 89 ? 12.066 6.714 -5.917 1.00 93.69 89 VAL A N 1
ATOM 735 C CA . VAL A 1 89 ? 12.393 7.694 -4.863 1.00 93.69 89 VAL A CA 1
ATOM 736 C C . VAL A 1 89 ? 13.414 7.156 -3.852 1.00 93.69 89 VAL A C 1
ATOM 738 O O . VAL A 1 89 ? 14.233 7.928 -3.348 1.00 93.69 89 VAL A O 1
ATOM 741 N N . ASP A 1 90 ? 13.361 5.865 -3.527 1.00 92.62 90 ASP A N 1
ATOM 742 C CA . ASP A 1 90 ? 14.247 5.206 -2.560 1.00 92.62 90 ASP A CA 1
ATOM 743 C C . ASP A 1 90 ? 14.300 3.694 -2.827 1.00 92.62 90 ASP A C 1
ATOM 745 O O . ASP A 1 90 ? 13.552 3.188 -3.655 1.00 92.62 90 ASP A O 1
ATOM 749 N N . PHE A 1 91 ? 15.159 2.968 -2.111 1.00 88.69 91 PHE A N 1
ATOM 750 C CA . PHE A 1 91 ? 15.377 1.534 -2.315 1.00 88.69 91 PHE A CA 1
ATOM 751 C C . PHE A 1 91 ? 14.126 0.683 -2.065 1.00 88.69 91 PHE A C 1
ATOM 753 O O . PHE A 1 91 ? 13.728 -0.080 -2.939 1.00 88.69 91 PHE A O 1
ATOM 760 N N . ASP A 1 92 ? 13.504 0.826 -0.891 1.00 93.38 92 ASP A N 1
ATOM 761 C CA . ASP A 1 92 ? 12.308 0.064 -0.522 1.00 93.38 92 ASP A CA 1
ATOM 762 C C . ASP A 1 92 ? 11.100 0.989 -0.401 1.00 93.38 92 ASP A C 1
ATOM 764 O O . ASP A 1 92 ? 11.190 2.088 0.165 1.00 93.38 92 ASP A O 1
ATOM 768 N N . THR A 1 93 ? 9.958 0.520 -0.905 1.00 96.44 93 THR A N 1
ATOM 769 C CA . THR A 1 93 ? 8.691 1.258 -0.894 1.00 96.44 93 THR A CA 1
ATOM 770 C C . THR A 1 93 ? 7.569 0.396 -0.333 1.00 96.44 93 THR A C 1
ATOM 772 O O . THR A 1 93 ? 7.388 -0.751 -0.740 1.00 96.44 93 THR A O 1
ATOM 775 N N . TRP A 1 94 ? 6.755 0.978 0.546 1.00 97.88 94 TRP A N 1
ATOM 776 C CA . TRP A 1 94 ? 5.535 0.357 1.053 1.00 97.88 94 TRP A CA 1
ATOM 777 C C . TRP A 1 94 ? 4.304 1.150 0.636 1.00 97.88 94 TRP A C 1
ATOM 779 O O . TRP A 1 94 ? 4.250 2.373 0.789 1.00 97.88 94 TRP A O 1
ATOM 789 N N . ILE A 1 95 ? 3.287 0.428 0.170 1.00 98.31 95 ILE A N 1
ATOM 790 C CA . ILE A 1 95 ? 1.929 0.930 -0.026 1.00 98.31 95 ILE A CA 1
ATOM 791 C C . ILE A 1 95 ? 1.039 0.246 1.004 1.00 98.31 95 ILE A C 1
ATOM 793 O O . ILE A 1 95 ? 0.796 -0.955 0.931 1.00 98.31 95 ILE A O 1
ATOM 797 N N . TYR A 1 96 ? 0.550 1.012 1.967 1.00 98.50 96 TYR A N 1
ATOM 798 C CA . TYR A 1 96 ? -0.163 0.515 3.138 1.00 98.50 96 TYR A CA 1
ATOM 799 C C . TYR A 1 96 ? -1.623 0.970 3.128 1.00 98.50 96 TYR A C 1
ATOM 801 O O . TYR A 1 96 ? -1.891 2.167 3.026 1.00 98.50 96 TYR A O 1
ATOM 809 N N . CYS A 1 97 ? -2.572 0.044 3.273 1.00 98.38 97 CYS A N 1
ATOM 810 C CA . CYS A 1 97 ? -3.979 0.370 3.491 1.00 98.38 97 CYS A CA 1
ATOM 811 C C . CYS A 1 97 ? -4.458 -0.208 4.832 1.00 98.38 97 CYS A C 1
ATOM 813 O O . CYS A 1 97 ? -4.765 -1.400 4.902 1.00 98.38 97 CYS A O 1
ATOM 815 N N . PRO A 1 98 ? -4.581 0.615 5.891 1.00 97.75 98 PRO A N 1
ATOM 816 C CA . PRO A 1 98 ? -4.975 0.136 7.216 1.00 97.75 98 PRO A CA 1
ATOM 817 C C . PRO A 1 98 ? -6.397 -0.421 7.253 1.00 97.75 98 PRO A C 1
ATOM 819 O O . PRO A 1 98 ? -6.668 -1.420 7.916 1.00 97.75 98 PRO A O 1
ATOM 822 N N . LYS A 1 99 ? -7.316 0.221 6.525 1.00 97.69 99 LYS A N 1
ATOM 823 C CA . LYS A 1 99 ? -8.746 -0.094 6.574 1.00 97.69 99 LYS A CA 1
ATOM 824 C C . LYS A 1 99 ? -9.085 -1.410 5.879 1.00 97.69 99 LYS A C 1
ATOM 826 O O . LYS A 1 99 ? -9.850 -2.199 6.421 1.00 97.69 99 LYS A O 1
ATOM 831 N N . GLU A 1 100 ? -8.472 -1.654 4.726 1.00 97.69 100 GLU A N 1
ATOM 832 C CA . GLU A 1 100 ? -8.623 -2.901 3.962 1.00 97.69 100 GLU A CA 1
ATOM 833 C C . GLU A 1 100 ? -7.562 -3.951 4.338 1.00 97.69 100 GLU A C 1
ATOM 835 O O . GLU A 1 100 ? -7.547 -5.047 3.782 1.00 97.69 100 GLU A O 1
ATOM 840 N N . ARG A 1 101 ? -6.687 -3.616 5.297 1.00 97.19 101 ARG A N 1
ATOM 841 C CA . ARG A 1 101 ? -5.657 -4.476 5.890 1.00 97.19 101 ARG A CA 1
ATOM 842 C C . ARG A 1 101 ? -4.766 -5.178 4.866 1.00 97.19 101 ARG A C 1
ATOM 844 O O . ARG A 1 101 ? -4.593 -6.398 4.900 1.00 97.19 101 ARG A O 1
ATOM 851 N N . TYR A 1 102 ? -4.177 -4.401 3.962 1.00 98.12 102 TYR A N 1
ATOM 852 C CA . TYR A 1 102 ? -3.173 -4.915 3.034 1.00 98.12 102 TYR A CA 1
ATOM 853 C C . TYR A 1 102 ? -1.938 -4.019 2.947 1.00 98.12 102 TYR A C 1
ATOM 855 O O . TYR A 1 102 ? -1.983 -2.817 3.228 1.00 98.12 102 TYR A O 1
ATOM 863 N N . VAL A 1 103 ? -0.827 -4.626 2.541 1.00 98.19 103 VAL A N 1
ATOM 864 C CA . VAL A 1 103 ? 0.435 -3.953 2.240 1.00 98.19 103 VAL A CA 1
ATOM 865 C C . VAL A 1 103 ? 1.001 -4.490 0.929 1.00 98.19 103 VAL A C 1
ATOM 867 O O . VAL A 1 103 ? 0.989 -5.698 0.702 1.00 98.19 103 VAL A O 1
ATOM 870 N N . VAL A 1 104 ? 1.501 -3.595 0.081 1.00 98.06 104 VAL A N 1
ATOM 871 C CA . VAL A 1 104 ? 2.405 -3.935 -1.023 1.00 98.06 104 VAL A CA 1
ATOM 872 C C . VAL A 1 104 ? 3.799 -3.471 -0.631 1.00 98.06 104 VAL A C 1
ATOM 874 O O . VAL A 1 104 ? 3.969 -2.312 -0.251 1.00 98.06 104 VAL A O 1
ATOM 877 N N . GLU A 1 105 ? 4.777 -4.363 -0.699 1.00 97.75 105 GLU A N 1
ATOM 878 C CA . GLU A 1 105 ? 6.194 -4.042 -0.545 1.00 97.75 105 GLU A CA 1
ATOM 879 C C . GLU A 1 105 ? 6.879 -4.205 -1.899 1.00 97.75 105 GLU A C 1
ATOM 881 O O . GLU A 1 105 ? 6.833 -5.289 -2.479 1.00 97.75 105 GLU A O 1
ATOM 886 N N . TYR A 1 106 ? 7.514 -3.133 -2.368 1.00 96.56 106 TYR A N 1
ATOM 887 C CA . TYR A 1 106 ? 8.499 -3.167 -3.442 1.00 96.56 106 TYR A CA 1
ATOM 888 C C . TYR A 1 106 ? 9.874 -3.221 -2.798 1.00 96.56 106 TYR A C 1
ATOM 890 O O . TYR A 1 106 ? 10.301 -2.248 -2.167 1.00 96.56 106 TYR A O 1
ATOM 898 N N . TYR A 1 107 ? 10.539 -4.361 -2.931 1.00 92.44 107 TYR A N 1
ATOM 899 C CA . TYR A 1 107 ? 11.852 -4.584 -2.358 1.00 92.44 107 TYR A CA 1
ATOM 900 C C . TYR A 1 107 ? 12.951 -4.354 -3.392 1.00 92.44 107 TYR A C 1
ATOM 902 O O . TYR A 1 107 ? 12.851 -4.810 -4.533 1.00 92.44 107 TYR A O 1
ATOM 910 N N . HIS A 1 108 ? 14.035 -3.694 -2.986 1.00 85.94 108 HIS A N 1
ATOM 911 C CA . HIS A 1 108 ? 15.124 -3.3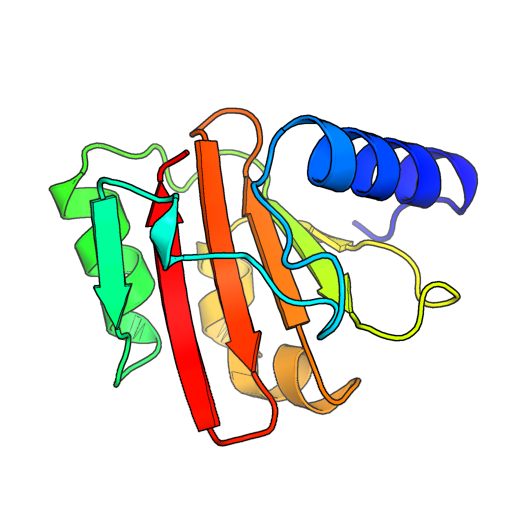06 -3.888 1.00 85.94 108 HIS A CA 1
ATOM 912 C C . HIS A 1 108 ? 15.841 -4.472 -4.591 1.00 85.94 108 HIS A C 1
ATOM 914 O O . HIS A 1 108 ? 16.497 -4.252 -5.608 1.00 85.94 108 HIS A O 1
ATOM 920 N N . GLU A 1 109 ? 15.722 -5.708 -4.093 1.00 84.88 109 GLU A N 1
ATOM 921 C CA . GLU A 1 109 ? 16.248 -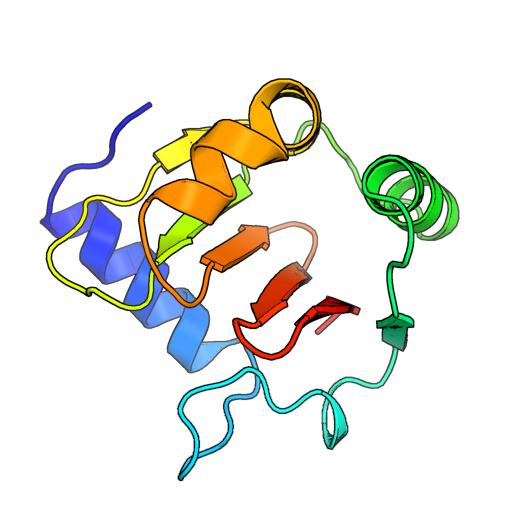6.902 -4.778 1.00 84.88 109 GLU A CA 1
ATOM 922 C C . GLU A 1 109 ? 15.318 -7.428 -5.894 1.00 84.88 109 GLU A C 1
ATOM 924 O O . GLU A 1 109 ? 15.588 -8.470 -6.489 1.00 84.88 109 GLU A O 1
ATOM 929 N N . GLY A 1 110 ? 14.249 -6.692 -6.219 1.00 82.94 110 GLY A N 1
ATOM 930 C CA . GLY A 1 110 ? 13.350 -6.963 -7.346 1.00 82.94 110 GLY A CA 1
ATOM 931 C C . GLY A 1 110 ? 12.114 -7.790 -6.994 1.00 82.94 110 GLY A C 1
ATOM 932 O O . GLY A 1 110 ? 11.343 -8.138 -7.884 1.00 82.94 110 GLY A O 1
ATOM 933 N N . GLU A 1 111 ? 11.907 -8.102 -5.716 1.00 92.44 111 GLU A N 1
ATOM 934 C CA . GLU A 1 111 ? 10.717 -8.807 -5.244 1.00 92.44 111 GLU A CA 1
ATOM 935 C C . GLU A 1 111 ? 9.602 -7.806 -4.921 1.00 92.44 111 GLU A C 1
ATOM 937 O O . GLU A 1 111 ? 9.801 -6.871 -4.144 1.00 92.44 111 GLU A O 1
ATOM 942 N N . THR A 1 112 ? 8.409 -8.028 -5.478 1.00 96.31 112 THR A N 1
ATOM 943 C CA . THR A 1 112 ? 7.203 -7.287 -5.092 1.00 96.31 112 THR A CA 1
ATOM 944 C C . THR A 1 112 ? 6.186 -8.247 -4.498 1.00 96.31 112 THR A C 1
ATOM 946 O O . THR A 1 112 ? 5.766 -9.213 -5.138 1.00 96.31 112 THR A O 1
ATOM 949 N N . LEU A 1 113 ? 5.771 -7.986 -3.261 1.00 97.31 113 LEU A N 1
ATOM 950 C CA . LEU A 1 113 ? 4.818 -8.824 -2.540 1.00 97.31 113 LEU A CA 1
ATOM 951 C C . LEU A 1 113 ? 3.622 -8.000 -2.077 1.00 97.31 113 LEU A C 1
ATOM 953 O O . LEU A 1 113 ? 3.765 -6.968 -1.424 1.00 97.31 113 LEU A O 1
ATOM 957 N N . LEU A 1 114 ? 2.428 -8.508 -2.366 1.00 98.19 114 LEU A N 1
ATOM 958 C CA . LEU A 1 114 ? 1.169 -8.066 -1.780 1.00 98.19 114 LEU A CA 1
ATOM 959 C C . LEU A 1 114 ? 0.790 -9.023 -0.649 1.00 98.19 114 LEU A C 1
ATOM 961 O O . LEU A 1 114 ? 0.798 -10.240 -0.830 1.00 98.19 114 LEU A O 1
ATOM 965 N N . GLY A 1 115 ? 0.415 -8.487 0.508 1.00 97.62 115 GLY A N 1
ATOM 966 C CA . GLY A 1 115 ? -0.003 -9.265 1.670 1.00 97.62 115 GLY A CA 1
ATOM 967 C C . GLY A 1 115 ? -1.225 -8.681 2.364 1.00 97.62 115 GLY A C 1
ATOM 968 O O . GLY A 1 115 ? -1.368 -7.465 2.449 1.00 97.62 115 GLY A O 1
ATOM 969 N N . PHE A 1 116 ? -2.076 -9.558 2.894 1.00 97.00 116 PHE A N 1
ATOM 970 C CA . PHE A 1 116 ? -3.249 -9.218 3.703 1.00 97.00 116 PHE A CA 1
ATOM 971 C C . PHE A 1 116 ? -3.018 -9.679 5.147 1.00 97.00 116 PHE A C 1
ATOM 973 O O . PHE A 1 116 ? -2.760 -10.868 5.370 1.00 97.00 116 PHE A O 1
ATOM 980 N N . TYR A 1 117 ? -3.100 -8.761 6.112 1.00 92.31 117 TYR A N 1
ATOM 981 C CA . TYR A 1 117 ? -2.723 -8.992 7.517 1.00 92.31 117 TYR A CA 1
ATOM 982 C C . TYR A 1 117 ? -3.898 -8.865 8.490 1.00 92.31 117 TYR A C 1
ATOM 984 O O . TYR A 1 117 ? -4.970 -8.332 8.136 1.00 92.31 117 TYR A O 1
#

pLDDT: mean 94.94, std 4.19, range [77.56, 98.69]

Organism: NCBI:txid201973